Protein AF-A0A9D4N5T9-F1 (afdb_monomer_lite)

Organism: Dreissena polymorpha (NCBI:txid45954)

Foldseek 3Di:
DWAWQKEWEDADLVVLVVVQVVVCVVCPLPLFQVSDPDPQRGQEEEEEPPDDPVRVVSQLCQSVVVHNHRYYYYYQQQCPVPDPPDDRDPRNPPPPDDDDDDTDTDTDIDDPPPPPDD

Structure (mmCIF, N/CA/C/O backbone):
data_AF-A0A9D4N5T9-F1
#
_entry.id   AF-A0A9D4N5T9-F1
#
loop_
_atom_site.group_PDB
_atom_site.id
_atom_site.type_symbol
_atom_site.label_atom_id
_atom_site.label_alt_id
_atom_site.label_comp_id
_atom_site.label_asym_id
_atom_site.label_entity_id
_atom_site.label_seq_id
_atom_site.pdbx_PDB_ins_code
_atom_site.Cartn_x
_atom_site.Cartn_y
_atom_site.Cartn_z
_atom_site.occupancy
_atom_site.B_iso_or_equiv
_atom_site.auth_seq_id
_atom_site.auth_comp_id
_atom_site.auth_asym_id
_atom_s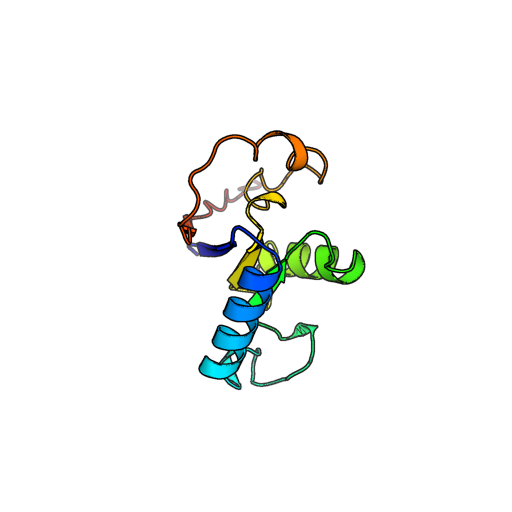ite.auth_atom_id
_atom_site.pdbx_PDB_model_num
ATOM 1 N N . MET A 1 1 ? 10.965 -0.500 22.192 1.00 33.59 1 MET A N 1
ATOM 2 C CA . MET A 1 1 ? 10.085 -1.505 21.547 1.00 33.59 1 MET A CA 1
ATOM 3 C C . MET A 1 1 ? 10.779 -1.983 20.273 1.00 33.59 1 MET A C 1
ATOM 5 O O . MET A 1 1 ? 11.360 -1.155 19.589 1.00 33.59 1 MET A O 1
ATOM 9 N N . ASN A 1 2 ? 10.846 -3.291 19.996 1.00 31.23 2 ASN A N 1
ATOM 10 C CA . ASN A 1 2 ? 11.509 -3.790 18.780 1.00 31.23 2 ASN A CA 1
ATOM 11 C C . ASN A 1 2 ? 10.599 -3.535 17.577 1.00 31.23 2 ASN A C 1
ATOM 13 O O . ASN A 1 2 ? 9.503 -4.087 17.528 1.00 31.23 2 ASN A O 1
ATOM 17 N N . MET A 1 3 ? 11.052 -2.717 16.631 1.00 45.12 3 MET A N 1
ATOM 18 C CA . MET A 1 3 ? 10.283 -2.394 15.436 1.00 45.12 3 MET A CA 1
ATOM 19 C C . MET A 1 3 ? 10.732 -3.288 14.281 1.00 45.12 3 MET A C 1
ATOM 21 O O . MET A 1 3 ? 11.929 -3.405 14.010 1.00 45.12 3 MET A O 1
ATOM 25 N N . TYR A 1 4 ? 9.771 -3.948 13.646 1.00 49.78 4 TYR A N 1
ATOM 26 C CA . TYR A 1 4 ? 9.987 -4.861 12.533 1.00 49.78 4 TYR A CA 1
ATOM 27 C C . TYR A 1 4 ? 9.427 -4.221 11.264 1.00 49.78 4 TYR A C 1
ATOM 29 O O . TYR A 1 4 ? 8.217 -4.033 11.149 1.00 49.78 4 TYR A O 1
ATOM 37 N N . GLU A 1 5 ? 10.303 -3.858 10.329 1.00 64.88 5 GLU A N 1
ATOM 38 C CA . GLU A 1 5 ? 9.904 -3.372 9.006 1.00 64.88 5 GLU A CA 1
ATOM 39 C C . GLU A 1 5 ? 9.569 -4.591 8.128 1.00 64.88 5 GLU A C 1
ATOM 41 O O . GLU A 1 5 ? 10.455 -5.400 7.823 1.00 64.88 5 GLU A O 1
ATOM 46 N N . ASN A 1 6 ? 8.292 -4.748 7.750 1.00 75.19 6 ASN A N 1
ATOM 47 C CA . ASN A 1 6 ? 7.830 -5.867 6.922 1.00 75.19 6 ASN A CA 1
ATOM 48 C C . ASN A 1 6 ? 7.721 -5.439 5.456 1.00 75.19 6 ASN A C 1
ATOM 50 O O . ASN A 1 6 ? 6.784 -4.739 5.064 1.00 75.19 6 ASN A O 1
ATOM 54 N N . HIS A 1 7 ? 8.658 -5.917 4.639 1.00 78.00 7 HIS A N 1
ATOM 55 C CA . HIS A 1 7 ? 8.651 -5.693 3.194 1.00 78.00 7 HIS A CA 1
ATOM 56 C C . HIS A 1 7 ? 8.371 -6.995 2.448 1.00 78.00 7 HIS A C 1
ATOM 58 O O . HIS A 1 7 ? 8.959 -8.042 2.746 1.00 78.00 7 HIS A O 1
ATOM 64 N N . LEU A 1 8 ? 7.510 -6.909 1.435 1.00 80.81 8 LEU A N 1
ATOM 65 C CA . LEU A 1 8 ? 7.238 -7.977 0.479 1.00 80.81 8 LEU A CA 1
ATOM 66 C C . LEU A 1 8 ? 7.679 -7.530 -0.911 1.00 80.81 8 LEU A C 1
ATOM 68 O O . LEU A 1 8 ? 6.970 -6.808 -1.614 1.00 80.81 8 LEU A O 1
ATOM 72 N N . MET A 1 9 ? 8.870 -7.965 -1.317 1.00 80.38 9 MET A N 1
ATOM 73 C CA . MET A 1 9 ? 9.473 -7.500 -2.563 1.00 80.38 9 MET A CA 1
ATOM 74 C C . MET A 1 9 ? 9.110 -8.394 -3.745 1.00 80.38 9 MET A C 1
ATOM 76 O O . MET A 1 9 ? 9.274 -9.616 -3.725 1.00 80.38 9 MET A O 1
ATOM 80 N N . CYS A 1 10 ? 8.678 -7.749 -4.820 1.00 80.81 10 CYS A N 1
ATOM 81 C CA . CYS A 1 10 ? 8.188 -8.357 -6.044 1.00 80.81 10 CYS A CA 1
ATOM 82 C C . CYS A 1 10 ? 8.999 -7.870 -7.248 1.00 80.81 10 CYS A C 1
ATOM 84 O O . CYS A 1 10 ? 9.514 -6.756 -7.282 1.00 80.81 10 CYS A O 1
ATOM 86 N N . ARG A 1 11 ? 9.083 -8.671 -8.310 1.00 76.50 11 ARG A N 1
ATOM 87 C CA . ARG A 1 11 ? 9.879 -8.303 -9.501 1.00 76.50 11 ARG A CA 1
ATOM 88 C C . ARG A 1 11 ? 9.106 -7.527 -10.565 1.00 76.50 11 ARG A C 1
ATOM 90 O O . ARG A 1 11 ? 9.695 -7.086 -11.545 1.00 76.50 11 ARG A O 1
ATOM 97 N N . SER A 1 12 ? 7.794 -7.375 -10.409 1.00 81.94 12 SER A N 1
ATOM 98 C CA . SER A 1 12 ? 6.965 -6.588 -11.322 1.00 81.94 12 SER A CA 1
ATOM 99 C C . SER A 1 12 ? 5.834 -5.906 -10.566 1.00 81.94 12 SER A C 1
ATOM 101 O O . SER A 1 12 ? 5.336 -6.439 -9.575 1.00 81.94 12 SER A O 1
ATOM 103 N N . TYR A 1 13 ? 5.392 -4.751 -11.065 1.00 84.31 13 TYR A N 1
ATOM 104 C CA . TYR A 1 13 ? 4.251 -4.037 -10.487 1.00 84.31 13 TYR A CA 1
ATOM 105 C C . TYR A 1 13 ? 2.958 -4.873 -10.551 1.00 84.31 13 TYR A C 1
ATOM 107 O O . TYR A 1 13 ? 2.117 -4.774 -9.668 1.00 84.31 13 TYR A O 1
ATOM 115 N N . LYS A 1 14 ? 2.817 -5.755 -11.556 1.00 87.44 14 LYS A N 1
ATOM 116 C CA . LYS A 1 14 ? 1.686 -6.695 -11.647 1.00 87.44 14 LYS A CA 1
ATOM 117 C C . LYS A 1 14 ? 1.671 -7.665 -10.467 1.00 87.44 14 LYS A C 1
ATOM 119 O O . LYS A 1 14 ? 0.618 -7.939 -9.909 1.00 87.44 14 LYS A O 1
ATOM 124 N N . LEU A 1 15 ? 2.843 -8.173 -10.082 1.00 85.00 15 LEU A N 1
ATOM 125 C CA . LEU A 1 15 ? 2.957 -9.065 -8.934 1.00 85.00 15 LEU A CA 1
ATOM 126 C C . LEU A 1 15 ? 2.738 -8.313 -7.614 1.00 85.00 15 LEU A C 1
ATOM 128 O O . LEU A 1 15 ? 2.059 -8.850 -6.747 1.00 85.00 15 LEU A O 1
ATOM 132 N N . VAL A 1 16 ? 3.233 -7.071 -7.503 1.00 89.56 16 VAL A N 1
ATOM 133 C CA . VAL A 1 16 ? 2.920 -6.181 -6.369 1.00 89.56 16 VAL A CA 1
ATOM 134 C C . VAL A 1 16 ? 1.411 -6.054 -6.196 1.00 89.56 16 VAL A C 1
ATOM 136 O O . VAL A 1 16 ? 0.897 -6.345 -5.122 1.00 89.56 16 VAL A O 1
ATOM 139 N N . TYR A 1 17 ? 0.701 -5.692 -7.266 1.00 92.19 17 TYR A N 1
ATOM 140 C CA . TYR A 1 17 ? -0.749 -5.540 -7.235 1.00 92.19 17 TYR A CA 1
ATOM 141 C C . TYR A 1 17 ? -1.459 -6.838 -6.834 1.00 92.19 17 TYR A C 1
ATOM 143 O O . TYR A 1 17 ? -2.308 -6.818 -5.948 1.00 92.19 17 TYR A O 1
ATOM 151 N N . ASN A 1 18 ? -1.090 -7.972 -7.438 1.00 89.44 18 ASN A N 1
ATOM 152 C CA . ASN A 1 18 ? -1.722 -9.259 -7.138 1.00 89.44 18 ASN A CA 1
ATOM 153 C C . ASN A 1 18 ? -1.529 -9.670 -5.671 1.00 89.44 18 ASN A C 1
ATOM 155 O O . ASN A 1 18 ? -2.475 -10.135 -5.040 1.00 89.44 18 ASN A O 1
ATOM 159 N N . ILE A 1 19 ? -0.321 -9.500 -5.125 1.00 88.56 19 ILE A N 1
ATOM 160 C CA . ILE A 1 19 ? -0.021 -9.842 -3.729 1.00 88.56 19 ILE A CA 1
ATOM 161 C C . ILE A 1 19 ? -0.719 -8.877 -2.777 1.00 88.56 19 ILE A C 1
ATOM 163 O O . ILE A 1 19 ? -1.348 -9.325 -1.822 1.00 88.56 19 ILE A O 1
ATOM 167 N N . TRP A 1 20 ? -0.659 -7.573 -3.049 1.00 94.19 20 TRP A N 1
ATOM 168 C CA . TRP A 1 20 ? -1.356 -6.564 -2.256 1.00 94.19 20 TRP A CA 1
ATOM 169 C C . TRP A 1 20 ? -2.867 -6.825 -2.226 1.00 94.19 20 TRP A C 1
ATOM 171 O O . TRP A 1 20 ? -3.455 -6.918 -1.152 1.00 94.19 20 TRP A O 1
ATOM 181 N N . SER A 1 21 ? -3.486 -7.045 -3.389 1.00 93.69 21 SER A N 1
ATOM 182 C CA . SER A 1 21 ? -4.919 -7.337 -3.498 1.00 93.69 21 SER A CA 1
ATOM 183 C C . SER A 1 21 ? -5.296 -8.620 -2.755 1.00 93.69 21 SER A C 1
ATOM 185 O O . SER A 1 21 ? -6.294 -8.646 -2.033 1.00 93.69 21 SER A O 1
ATOM 187 N N . TRP A 1 22 ? -4.475 -9.668 -2.871 1.00 92.25 22 TRP A N 1
ATOM 188 C CA . TRP A 1 22 ? -4.675 -10.912 -2.134 1.00 92.2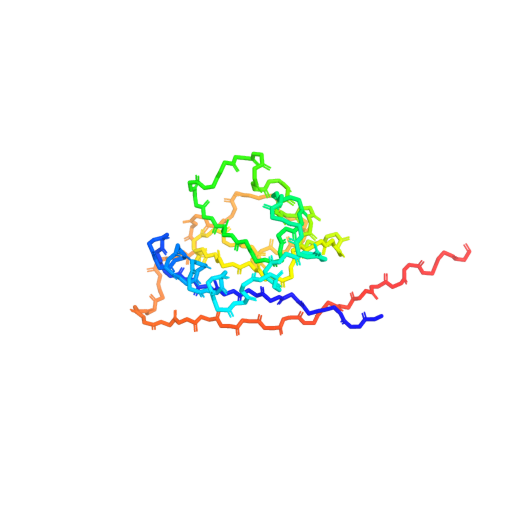5 22 TRP A CA 1
ATOM 189 C C . TRP A 1 22 ? -4.568 -10.711 -0.616 1.00 92.25 22 TRP A C 1
ATOM 191 O O . TRP A 1 22 ? -5.424 -11.209 0.112 1.00 92.25 22 TRP A O 1
ATOM 201 N N . LEU A 1 23 ? -3.579 -9.951 -0.133 1.00 88.00 23 LEU A N 1
ATOM 202 C CA . LEU A 1 23 ? -3.415 -9.644 1.292 1.00 88.00 23 LEU A CA 1
ATOM 203 C C . LEU A 1 23 ? -4.605 -8.864 1.841 1.00 88.00 23 LEU A C 1
ATOM 205 O O . LEU A 1 23 ? -5.198 -9.291 2.828 1.00 88.00 23 LEU A O 1
ATOM 209 N N . VAL A 1 24 ? -4.991 -7.771 1.178 1.00 93.81 24 VAL A N 1
ATOM 210 C CA . VAL A 1 24 ? -6.154 -6.965 1.575 1.00 93.81 24 VAL A CA 1
ATOM 211 C C . VAL A 1 24 ? -7.416 -7.833 1.604 1.00 93.81 24 VAL A C 1
ATOM 213 O O . VAL A 1 24 ? -8.169 -7.796 2.572 1.00 93.81 24 VAL A O 1
ATOM 216 N N . SER A 1 25 ? -7.614 -8.694 0.599 1.00 92.69 25 SER A N 1
ATOM 217 C CA . SER A 1 25 ? -8.753 -9.618 0.563 1.00 92.69 25 SER A CA 1
ATOM 218 C C . SER A 1 25 ? -8.734 -10.656 1.688 1.00 92.69 25 SER A C 1
ATOM 220 O O . SER A 1 25 ? -9.804 -11.034 2.160 1.00 92.69 25 SER A O 1
ATOM 222 N N . LYS A 1 26 ? -7.562 -11.159 2.090 1.00 91.56 26 LYS A N 1
ATOM 223 C CA . LYS A 1 26 ? -7.441 -12.177 3.145 1.00 91.56 26 LYS A CA 1
ATOM 224 C C . LYS A 1 26 ? -7.558 -11.601 4.547 1.00 91.56 26 LYS A C 1
ATOM 226 O O . LYS A 1 26 ? -8.108 -12.273 5.412 1.00 91.56 26 LYS A O 1
ATOM 231 N N . LEU A 1 27 ? -7.053 -10.391 4.752 1.00 89.31 27 LEU A N 1
ATOM 232 C CA . LEU A 1 27 ? -7.127 -9.688 6.028 1.00 89.31 27 LEU A CA 1
ATOM 233 C C . LEU A 1 27 ? -8.513 -9.075 6.267 1.00 89.31 27 LEU A C 1
ATOM 235 O O . LEU A 1 27 ? -8.925 -8.936 7.417 1.00 89.31 27 LEU A O 1
ATOM 239 N N . GLY A 1 28 ? -9.249 -8.735 5.204 1.00 92.75 28 GLY A N 1
ATOM 240 C CA . GLY A 1 28 ? -10.555 -8.094 5.329 1.00 92.75 28 GLY A CA 1
ATOM 241 C C . GLY A 1 28 ? -10.428 -6.783 6.102 1.00 92.75 28 GLY A C 1
ATOM 242 O O . GLY A 1 28 ? -9.590 -5.948 5.769 1.00 92.75 28 GLY A O 1
ATOM 243 N N . ASP A 1 29 ? -11.212 -6.622 7.166 1.00 94.25 29 ASP A N 1
ATOM 244 C CA . ASP A 1 29 ? -11.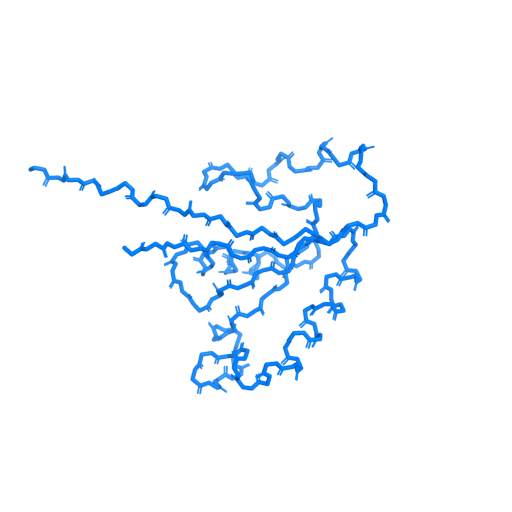177 -5.408 7.987 1.00 94.25 29 ASP A CA 1
ATOM 245 C C . ASP A 1 29 ? -9.850 -5.241 8.747 1.00 94.25 29 ASP A C 1
ATOM 247 O O . ASP A 1 29 ? -9.474 -4.122 9.061 1.00 94.25 29 ASP A O 1
ATOM 251 N N . GLN A 1 30 ? -9.065 -6.311 8.942 1.00 92.19 30 GLN A N 1
ATOM 252 C CA . GLN A 1 30 ? -7.723 -6.221 9.542 1.00 92.19 30 GLN A CA 1
ATOM 253 C C . GLN A 1 30 ? -6.684 -5.577 8.611 1.00 92.19 30 GLN A C 1
ATOM 255 O O . GLN A 1 30 ? -5.569 -5.284 9.038 1.00 92.19 30 GLN A O 1
ATOM 260 N N . ALA A 1 31 ? -7.019 -5.354 7.335 1.00 92.75 31 ALA A N 1
ATOM 261 C CA . ALA A 1 31 ? -6.196 -4.539 6.444 1.00 92.75 31 ALA A CA 1
ATOM 262 C C . ALA A 1 31 ? -6.290 -3.037 6.773 1.00 92.75 31 ALA A C 1
ATOM 264 O O . ALA A 1 31 ? -5.629 -2.234 6.109 1.00 92.75 31 ALA A O 1
ATOM 265 N N . TYR A 1 32 ? -7.097 -2.673 7.774 1.00 94.88 32 TYR A N 1
ATOM 266 C CA . TYR A 1 32 ? -7.419 -1.313 8.157 1.00 94.88 32 TYR A CA 1
ATOM 267 C C . TYR A 1 32 ? -7.395 -1.149 9.683 1.00 94.88 32 TYR A C 1
ATOM 269 O O . TYR A 1 32 ? -7.885 -2.007 10.418 1.00 94.88 32 TYR A O 1
ATOM 277 N N . VAL A 1 33 ? -6.835 -0.047 10.173 1.00 91.38 33 VAL A N 1
ATOM 278 C CA . VAL A 1 33 ? -6.870 0.320 11.593 1.00 91.38 33 VAL A CA 1
ATOM 279 C C . VAL A 1 33 ? -8.328 0.516 12.003 1.00 91.38 33 VAL A C 1
ATOM 281 O O . VAL A 1 33 ? -9.074 1.233 11.340 1.00 91.38 33 VAL A O 1
ATOM 284 N N . ASP A 1 34 ? -8.741 -0.197 13.053 1.00 92.62 34 ASP A N 1
ATOM 285 C CA . ASP A 1 34 ? -10.108 -0.210 13.592 1.00 92.62 34 ASP A CA 1
ATOM 286 C C . ASP A 1 34 ? -11.218 -0.504 12.557 1.00 92.62 34 ASP A C 1
ATOM 288 O O . ASP A 1 34 ? -12.395 -0.229 12.790 1.00 92.62 34 ASP A O 1
ATOM 292 N N . GLY A 1 35 ? -10.860 -1.102 11.413 1.00 88.69 35 GLY A N 1
ATOM 293 C CA . GLY A 1 35 ? -11.781 -1.409 10.318 1.00 88.69 35 GLY A CA 1
ATOM 294 C C . GLY A 1 35 ? -12.165 -0.218 9.426 1.00 88.69 35 GLY A C 1
ATOM 295 O O . GLY A 1 35 ? -12.996 -0.395 8.530 1.00 88.69 35 GLY A O 1
ATOM 296 N N . ASP A 1 36 ? -11.579 0.971 9.611 1.00 94.00 36 ASP A N 1
ATOM 297 C CA . ASP A 1 36 ? -11.858 2.132 8.755 1.00 94.00 36 ASP A CA 1
ATOM 298 C C . ASP A 1 36 ? -11.208 1.979 7.371 1.00 94.00 36 ASP A C 1
ATOM 300 O O . ASP A 1 36 ? -9.992 2.008 7.211 1.00 94.00 36 ASP A O 1
ATOM 304 N N . ARG A 1 37 ? -12.033 1.875 6.326 1.00 93.88 37 ARG A N 1
ATOM 305 C CA . ARG A 1 37 ? -11.571 1.654 4.947 1.00 93.88 37 ARG A CA 1
ATOM 306 C C . ARG A 1 37 ? -10.997 2.891 4.251 1.00 93.88 37 ARG A C 1
ATOM 308 O O . ARG A 1 37 ? -10.731 2.836 3.042 1.00 93.88 37 ARG A O 1
ATOM 315 N N . SER A 1 38 ? -10.807 3.986 4.979 1.00 93.00 38 SER A N 1
ATOM 316 C CA . SER A 1 38 ? -10.072 5.157 4.513 1.00 93.00 38 SER A CA 1
ATOM 317 C C . SER A 1 38 ? -8.612 4.821 4.171 1.00 93.00 38 SER A C 1
ATOM 319 O O . SER A 1 38 ? -8.076 3.755 4.490 1.00 93.00 38 SER A O 1
ATOM 321 N N . VAL A 1 39 ? -7.972 5.694 3.396 1.00 91.88 39 VAL A N 1
ATOM 322 C CA . VAL A 1 39 ? -6.621 5.446 2.867 1.00 91.88 39 VAL A CA 1
ATOM 323 C C . VAL A 1 39 ? -5.581 5.528 3.985 1.00 91.88 39 VAL A C 1
ATOM 325 O O . VAL A 1 39 ? -4.623 4.760 3.988 1.00 91.88 39 VAL A O 1
ATOM 328 N N . GLU A 1 40 ? -5.818 6.421 4.935 1.00 91.69 40 GLU A N 1
ATOM 329 C CA . GLU A 1 40 ? -4.984 6.763 6.085 1.00 91.69 40 GLU A CA 1
ATOM 330 C C . GLU A 1 40 ? -4.923 5.621 7.110 1.00 91.69 40 GLU A C 1
ATOM 332 O O . GLU A 1 40 ? -3.943 5.470 7.834 1.00 91.69 40 GLU A O 1
ATOM 337 N N . HIS A 1 41 ? -5.945 4.764 7.136 1.00 93.56 41 HIS A N 1
ATOM 338 C CA . HIS A 1 41 ? -6.033 3.641 8.067 1.00 93.56 41 HIS A CA 1
ATOM 339 C C . HIS A 1 41 ? -5.507 2.333 7.470 1.00 93.56 41 HIS A C 1
ATOM 341 O O . HIS A 1 41 ? -5.554 1.299 8.128 1.00 93.56 41 HIS A O 1
ATOM 347 N N . ARG A 1 42 ? -4.979 2.325 6.242 1.00 94.81 42 ARG A N 1
ATOM 348 C CA . ARG A 1 42 ? -4.479 1.090 5.623 1.00 94.81 42 ARG A CA 1
ATOM 349 C C . ARG A 1 42 ? -3.239 0.557 6.330 1.00 94.81 42 ARG A C 1
ATOM 351 O O . ARG A 1 42 ? -2.232 1.237 6.471 1.00 94.81 42 ARG A O 1
ATOM 358 N N . VAL A 1 43 ? -3.284 -0.728 6.659 1.00 93.31 43 VAL A N 1
ATOM 359 C CA . VAL A 1 43 ? -2.170 -1.467 7.269 1.00 93.31 43 VAL A CA 1
ATOM 360 C C . VAL A 1 43 ? -1.217 -2.035 6.212 1.00 93.31 43 VAL A C 1
ATOM 362 O O . VAL A 1 43 ? -0.025 -2.216 6.476 1.00 93.31 43 VAL A O 1
ATOM 365 N N . VAL A 1 44 ? -1.727 -2.318 5.007 1.00 91.81 44 VAL A N 1
ATOM 366 C CA . VAL A 1 44 ? -0.970 -2.918 3.898 1.00 91.81 44 VAL A CA 1
ATOM 367 C C . VAL A 1 44 ? -1.009 -2.015 2.673 1.00 91.81 44 VAL A C 1
ATOM 369 O O . VAL A 1 44 ? -2.079 -1.722 2.135 1.00 91.81 44 VAL A O 1
ATOM 372 N N . GLU A 1 45 ? 0.166 -1.633 2.180 1.00 94.06 45 GLU A N 1
ATOM 373 C CA . GLU A 1 45 ? 0.305 -0.701 1.061 1.00 94.06 45 GLU A CA 1
ATOM 374 C C . GLU A 1 45 ? 1.138 -1.248 -0.094 1.00 94.06 45 GLU A C 1
ATOM 376 O O . GLU A 1 45 ? 1.926 -2.183 0.062 1.00 94.06 45 GLU A O 1
ATOM 381 N N . MET A 1 46 ? 0.941 -0.662 -1.277 1.00 92.00 46 MET A N 1
ATOM 382 C CA . MET A 1 46 ? 1.704 -0.990 -2.483 1.00 92.00 46 MET A CA 1
ATOM 383 C C . MET A 1 46 ? 2.639 0.148 -2.894 1.00 92.00 46 MET A C 1
ATOM 385 O O . MET A 1 46 ? 2.240 1.309 -2.991 1.00 92.00 46 MET A O 1
ATOM 389 N N . PHE A 1 47 ? 3.883 -0.197 -3.218 1.00 89.62 47 PHE A N 1
ATOM 390 C CA . PHE A 1 47 ? 4.919 0.783 -3.531 1.00 89.62 47 PHE A CA 1
ATOM 391 C C . PHE A 1 47 ? 5.689 0.419 -4.805 1.00 89.62 47 PHE A C 1
ATOM 393 O O . PHE A 1 47 ? 6.475 -0.527 -4.859 1.00 89.62 47 PHE A O 1
ATOM 400 N N . HIS A 1 48 ? 5.443 1.156 -5.886 1.00 87.75 48 HIS A N 1
ATOM 401 C CA . HIS A 1 48 ? 6.108 0.941 -7.171 1.00 87.75 48 HIS A CA 1
ATOM 402 C C . HIS A 1 48 ? 6.219 2.244 -7.972 1.00 87.75 48 HIS A C 1
ATOM 404 O O . HIS A 1 48 ? 5.719 3.298 -7.579 1.00 87.75 48 HIS A O 1
ATOM 410 N N . ALA A 1 49 ? 6.859 2.170 -9.143 1.00 84.12 49 ALA A N 1
ATOM 411 C CA . ALA A 1 49 ? 7.135 3.335 -9.986 1.00 84.12 49 ALA A CA 1
ATOM 412 C C . ALA A 1 49 ? 5.899 4.203 -10.288 1.00 84.12 49 ALA A C 1
ATOM 414 O O . ALA A 1 49 ? 6.004 5.428 -10.310 1.00 84.12 49 ALA A O 1
ATOM 415 N N . TRP A 1 50 ? 4.735 3.575 -10.470 1.00 85.69 50 TRP A N 1
ATOM 416 C CA . TRP A 1 50 ? 3.474 4.242 -10.821 1.00 85.69 50 TRP A CA 1
ATOM 417 C C . TRP A 1 50 ? 2.604 4.632 -9.620 1.00 85.69 50 TRP A C 1
ATOM 419 O O . TRP A 1 50 ? 1.541 5.213 -9.817 1.00 85.69 50 TRP A O 1
ATOM 429 N N . THR A 1 51 ? 3.031 4.355 -8.385 1.00 86.56 51 THR A N 1
ATOM 430 C CA . THR A 1 51 ? 2.390 4.940 -7.202 1.00 86.56 51 THR A CA 1
ATOM 431 C C . THR A 1 51 ? 2.521 6.466 -7.287 1.00 86.56 51 THR A C 1
ATOM 433 O O . THR A 1 51 ? 3.592 6.980 -7.631 1.00 86.56 51 THR A O 1
ATOM 436 N N . THR A 1 52 ? 1.439 7.203 -7.021 1.00 88.56 52 THR A N 1
ATOM 437 C CA . THR A 1 52 ? 1.467 8.675 -7.090 1.00 88.56 52 THR A CA 1
ATOM 438 C C . THR A 1 52 ? 2.471 9.242 -6.086 1.00 88.56 52 THR A C 1
ATOM 440 O O . THR A 1 52 ? 2.732 8.615 -5.061 1.00 88.56 52 THR A O 1
ATOM 443 N N . ASN A 1 53 ? 3.033 10.424 -6.350 1.00 85.62 53 ASN A N 1
ATOM 444 C CA . ASN A 1 53 ? 4.001 11.032 -5.428 1.00 85.62 53 ASN A CA 1
ATOM 445 C C . ASN A 1 53 ? 3.387 11.308 -4.047 1.00 85.62 53 ASN A C 1
ATOM 447 O O . ASN A 1 53 ? 4.021 10.999 -3.047 1.00 85.62 53 ASN A O 1
ATOM 451 N N . LEU A 1 54 ? 2.129 11.763 -4.001 1.00 87.06 54 LEU A N 1
ATOM 452 C CA . LEU A 1 54 ? 1.383 11.953 -2.751 1.00 87.06 54 LEU A CA 1
ATOM 453 C C . LEU A 1 54 ? 1.242 10.643 -1.967 1.00 87.06 54 LEU A C 1
ATOM 455 O O . LEU A 1 54 ? 1.501 10.592 -0.769 1.00 87.06 54 LEU A O 1
ATOM 459 N N . SER A 1 55 ? 0.874 9.552 -2.647 1.00 89.12 55 SER A N 1
ATOM 460 C CA . SER A 1 55 ? 0.793 8.241 -2.002 1.00 89.12 55 SER A CA 1
ATOM 461 C C . SER A 1 55 ? 2.166 7.742 -1.560 1.00 89.12 55 SER A C 1
ATOM 463 O O . SER A 1 55 ? 2.265 7.167 -0.485 1.00 89.12 55 SER A O 1
ATOM 465 N N . LYS A 1 56 ? 3.224 7.966 -2.351 1.00 87.88 56 LYS A N 1
ATOM 466 C CA . LYS A 1 56 ? 4.586 7.564 -1.980 1.00 87.88 56 LYS A CA 1
ATOM 467 C C . LYS A 1 56 ? 5.035 8.260 -0.700 1.00 87.88 56 LYS A C 1
ATOM 469 O O . LYS A 1 56 ? 5.520 7.588 0.199 1.00 87.88 56 LYS A O 1
ATOM 474 N N . GLU A 1 57 ? 4.852 9.574 -0.622 1.00 87.56 57 GLU A N 1
ATOM 475 C CA . GLU A 1 57 ? 5.204 10.373 0.552 1.00 87.56 57 GLU A CA 1
ATOM 476 C C . GLU A 1 57 ? 4.442 9.909 1.796 1.00 87.56 57 GLU A C 1
ATOM 478 O O . GLU A 1 57 ? 5.065 9.610 2.811 1.00 87.56 57 GLU A O 1
ATOM 483 N N . ARG A 1 58 ? 3.117 9.737 1.694 1.00 90.25 58 ARG A N 1
ATOM 484 C CA . ARG A 1 58 ? 2.304 9.211 2.798 1.00 90.25 58 ARG A CA 1
ATOM 485 C C . ARG A 1 58 ? 2.776 7.830 3.249 1.00 90.25 58 ARG A C 1
ATOM 487 O O . ARG A 1 58 ? 3.025 7.642 4.431 1.00 90.25 58 ARG A O 1
ATOM 494 N N . ILE A 1 59 ? 2.932 6.883 2.319 1.00 90.12 59 ILE A N 1
ATOM 495 C CA . ILE A 1 59 ? 3.347 5.508 2.639 1.00 90.12 59 ILE A CA 1
ATOM 496 C C . ILE A 1 59 ? 4.707 5.511 3.341 1.00 90.12 59 ILE A C 1
ATOM 498 O O . ILE A 1 59 ? 4.876 4.803 4.325 1.00 90.12 59 ILE A O 1
ATOM 502 N N . LEU A 1 60 ? 5.665 6.308 2.860 1.00 85.88 60 LEU A N 1
ATOM 503 C CA . LEU A 1 60 ? 6.984 6.444 3.481 1.00 85.88 60 LEU A CA 1
ATOM 504 C C . LEU A 1 60 ? 6.890 7.013 4.899 1.00 85.88 60 LEU A C 1
ATOM 506 O O . LEU A 1 60 ? 7.486 6.450 5.817 1.00 85.88 60 LEU A O 1
ATOM 510 N N . ASN A 1 61 ? 6.141 8.104 5.070 1.00 85.88 61 ASN A N 1
ATOM 511 C CA . ASN A 1 61 ? 5.962 8.756 6.364 1.00 85.88 61 ASN A CA 1
ATOM 512 C C . ASN A 1 61 ? 5.280 7.818 7.360 1.00 85.88 61 ASN A C 1
ATOM 514 O O . ASN A 1 61 ? 5.752 7.680 8.482 1.00 85.88 61 ASN A O 1
ATOM 518 N N . GLU A 1 62 ? 4.224 7.123 6.944 1.00 87.88 62 GLU A N 1
ATOM 519 C CA . GLU A 1 62 ? 3.472 6.238 7.827 1.00 87.88 62 GLU A CA 1
ATOM 520 C C . GLU A 1 62 ? 4.259 4.968 8.176 1.00 87.88 62 GLU A C 1
ATOM 522 O O . GLU A 1 62 ? 4.365 4.584 9.341 1.00 87.88 62 GLU A O 1
ATOM 527 N N . PHE A 1 63 ? 4.882 4.340 7.178 1.00 85.00 63 PHE A N 1
ATOM 528 C CA . PHE A 1 63 ? 5.618 3.093 7.368 1.00 85.00 63 PHE A CA 1
ATOM 529 C C . PHE A 1 63 ? 6.883 3.277 8.217 1.00 85.00 63 PHE A C 1
ATOM 531 O O . PHE A 1 63 ? 7.233 2.404 9.014 1.00 85.00 63 PHE A O 1
ATOM 538 N N . PHE A 1 64 ? 7.569 4.416 8.082 1.00 81.56 64 PHE A N 1
ATOM 539 C CA . PHE A 1 64 ? 8.771 4.709 8.862 1.00 81.56 64 PHE A CA 1
ATOM 540 C C . PHE A 1 64 ? 8.516 5.529 10.133 1.00 81.56 64 PHE A C 1
ATOM 542 O O . PHE A 1 64 ? 9.402 5.535 10.990 1.00 81.56 64 PHE A O 1
ATOM 549 N N . GLY A 1 65 ? 7.360 6.183 10.265 1.00 76.19 65 GLY A N 1
ATOM 550 C CA . GLY A 1 65 ? 6.975 7.042 11.393 1.00 76.19 65 GLY A CA 1
ATOM 551 C C . GLY A 1 65 ? 6.221 6.343 12.529 1.00 76.19 65 GLY A C 1
ATOM 552 O O . GLY A 1 65 ? 5.781 7.014 13.448 1.00 76.19 65 GLY A O 1
ATOM 553 N N . GLU A 1 66 ? 6.105 5.012 12.494 1.00 65.81 66 GLU A N 1
ATOM 554 C CA . GLU A 1 66 ? 5.332 4.194 13.452 1.00 65.81 66 GLU A CA 1
ATOM 555 C C . GLU A 1 66 ? 3.796 4.251 13.311 1.00 65.81 66 GLU A C 1
ATOM 557 O O . GLU A 1 66 ? 3.077 3.778 14.192 1.00 65.81 66 GLU A O 1
ATOM 562 N N . GLU A 1 67 ? 3.282 4.693 12.164 1.00 79.69 67 GLU A N 1
ATOM 563 C CA . GLU A 1 67 ? 1.846 4.898 11.914 1.00 79.69 67 GLU A CA 1
ATOM 564 C C . GLU A 1 67 ? 1.124 3.624 11.416 1.00 79.69 67 GLU A C 1
ATOM 566 O O . GLU A 1 67 ? 1.582 2.497 11.626 1.00 79.69 67 GLU A O 1
ATOM 571 N N . SER A 1 68 ? -0.042 3.778 10.781 1.00 86.75 68 SE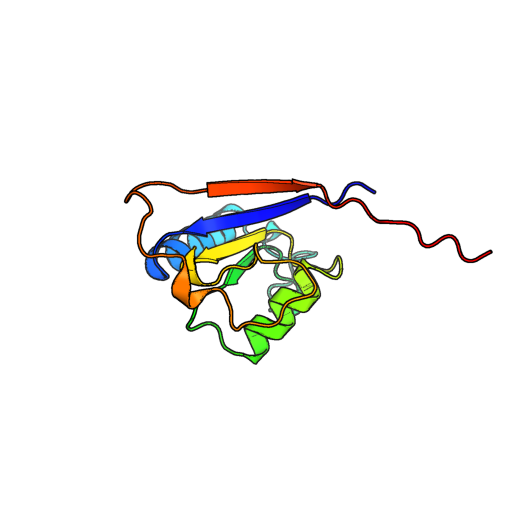R A N 1
ATOM 572 C CA . SER A 1 68 ? -0.953 2.709 10.341 1.00 86.75 68 SER A CA 1
ATOM 573 C C . SER A 1 68 ? -0.305 1.640 9.450 1.00 86.75 68 SER A C 1
ATOM 575 O O . SER A 1 68 ? -0.568 0.451 9.647 1.00 86.75 68 SER A O 1
ATOM 577 N N . VAL A 1 69 ? 0.578 2.017 8.520 1.00 90.06 69 VAL A N 1
ATOM 578 C CA . VAL A 1 69 ? 1.179 1.086 7.550 1.00 90.06 69 VAL A CA 1
ATOM 579 C C . VAL A 1 69 ? 2.204 0.173 8.227 1.00 90.06 69 VAL A C 1
ATOM 581 O O . VAL A 1 69 ? 3.257 0.612 8.684 1.00 90.06 69 VAL A O 1
ATOM 584 N N . LYS A 1 70 ? 1.933 -1.138 8.241 1.00 86.69 70 LYS A N 1
ATOM 585 C CA . LYS A 1 70 ? 2.817 -2.165 8.829 1.00 86.69 70 LYS A CA 1
ATOM 586 C C . LYS A 1 70 ? 3.461 -3.090 7.800 1.00 86.69 70 LYS A C 1
ATOM 588 O O . LYS A 1 70 ? 4.454 -3.745 8.125 1.00 86.69 70 LYS A O 1
ATOM 593 N N . ILE A 1 71 ? 2.903 -3.175 6.589 1.00 87.69 71 ILE A N 1
ATOM 594 C CA . ILE A 1 71 ? 3.410 -4.012 5.493 1.00 87.69 71 ILE A CA 1
ATOM 595 C C . ILE A 1 71 ? 3.435 -3.195 4.205 1.00 87.69 71 ILE A C 1
ATOM 597 O O . ILE A 1 71 ? 2.414 -2.639 3.798 1.00 87.69 71 ILE A O 1
ATOM 601 N N . VAL A 1 72 ? 4.572 -3.209 3.511 1.00 89.50 72 VAL A N 1
ATOM 602 C CA . VAL A 1 72 ? 4.682 -2.644 2.162 1.00 89.50 72 VAL A CA 1
ATOM 603 C C . VAL A 1 72 ? 5.014 -3.742 1.158 1.00 89.50 72 VAL A C 1
ATOM 605 O O . VAL A 1 72 ? 6.012 -4.455 1.280 1.00 89.50 72 VAL A O 1
ATOM 608 N N . VAL A 1 73 ? 4.167 -3.874 0.138 1.00 89.75 73 VAL A N 1
ATOM 609 C CA . VAL A 1 73 ? 4.407 -4.716 -1.035 1.00 89.75 73 VAL A CA 1
ATOM 610 C C . VAL A 1 73 ? 5.040 -3.846 -2.111 1.00 89.75 73 VAL A C 1
ATOM 612 O O . VAL A 1 73 ? 4.392 -2.955 -2.657 1.00 89.75 73 VAL A O 1
ATOM 615 N N . GLU A 1 74 ? 6.304 -4.087 -2.439 1.00 87.94 74 GLU A N 1
ATOM 616 C CA . GLU A 1 74 ? 7.055 -3.198 -3.324 1.00 87.94 74 GLU A CA 1
ATOM 617 C C . GLU A 1 74 ? 7.705 -3.909 -4.500 1.00 87.94 74 GLU A C 1
ATOM 619 O O . GLU A 1 74 ? 7.944 -5.117 -4.480 1.00 87.94 74 GLU A O 1
ATOM 624 N N . THR A 1 75 ? 8.032 -3.155 -5.549 1.00 84.06 75 THR A N 1
ATOM 625 C CA . THR A 1 75 ? 8.950 -3.677 -6.563 1.00 84.06 75 THR A CA 1
ATOM 626 C C . THR A 1 75 ? 10.390 -3.604 -6.070 1.00 84.06 75 THR A C 1
ATOM 628 O O . THR A 1 75 ? 10.807 -2.539 -5.626 1.00 84.06 75 THR A O 1
ATOM 631 N N . VAL A 1 76 ? 11.190 -4.657 -6.298 1.00 71.25 76 VAL A N 1
ATOM 632 C CA . VAL A 1 76 ? 12.653 -4.661 -6.054 1.00 71.25 76 VAL A CA 1
ATOM 633 C C . VAL A 1 76 ? 13.321 -3.436 -6.685 1.00 71.25 76 VAL A C 1
ATOM 635 O O . VAL A 1 76 ? 14.299 -2.926 -6.171 1.00 71.25 76 VAL A O 1
ATOM 638 N N . ALA A 1 77 ? 12.779 -2.923 -7.788 1.00 64.06 77 ALA A N 1
ATOM 639 C CA . ALA A 1 77 ? 13.340 -1.773 -8.476 1.00 64.06 77 ALA A CA 1
ATOM 640 C C . ALA A 1 77 ? 13.242 -0.431 -7.739 1.00 64.06 77 ALA A C 1
ATOM 642 O O . ALA A 1 77 ? 13.922 0.518 -8.115 1.00 64.06 77 ALA A O 1
ATOM 643 N N . PHE A 1 78 ? 12.361 -0.328 -6.748 1.00 62.22 78 PHE A N 1
ATOM 644 C CA . PHE A 1 78 ? 12.030 0.948 -6.122 1.00 62.22 78 PHE A CA 1
ATOM 645 C C . PHE A 1 78 ? 12.726 1.141 -4.766 1.00 62.22 78 PHE A C 1
ATOM 647 O O . PHE A 1 78 ? 12.831 2.260 -4.282 1.00 62.22 78 PHE A O 1
ATOM 654 N N . GLY A 1 79 ? 13.320 0.071 -4.236 1.00 56.12 79 GLY A N 1
ATOM 655 C CA . GLY A 1 79 ? 14.457 0.169 -3.338 1.00 56.12 79 GLY A CA 1
ATOM 656 C C . GLY A 1 79 ? 14.208 0.871 -2.010 1.00 56.12 79 GLY A C 1
ATOM 657 O O . GLY A 1 79 ? 15.086 1.601 -1.559 1.00 56.12 79 GLY A O 1
ATOM 658 N N . LEU A 1 80 ? 13.090 0.604 -1.323 1.00 58.88 80 LEU A N 1
ATOM 659 C CA . LEU A 1 80 ? 12.909 1.092 0.054 1.00 58.88 80 LEU A CA 1
ATOM 660 C C . LEU A 1 80 ? 14.003 0.600 1.024 1.00 58.88 80 LEU A C 1
ATOM 662 O O . LEU A 1 80 ? 14.127 1.121 2.128 1.00 58.88 80 LEU A O 1
ATOM 666 N N . TRP A 1 81 ? 14.829 -0.376 0.625 1.00 53.25 81 TRP A N 1
ATOM 667 C CA . TRP A 1 81 ? 15.938 -0.882 1.437 1.00 53.25 81 TRP A CA 1
ATOM 668 C C . TRP A 1 81 ? 17.113 0.107 1.579 1.00 53.25 81 TRP A C 1
ATOM 670 O O . TRP A 1 81 ? 17.971 -0.097 2.450 1.00 53.25 81 TRP A O 1
ATOM 680 N N . VAL A 1 82 ? 17.198 1.151 0.741 1.00 47.81 82 VAL A N 1
ATOM 681 C CA . VAL A 1 82 ? 18.355 2.061 0.702 1.00 47.81 82 VAL A CA 1
ATOM 682 C C . VAL A 1 82 ? 18.230 3.160 1.759 1.00 47.81 82 VAL A C 1
ATOM 684 O O . VAL A 1 82 ? 18.058 4.320 1.430 1.00 47.81 82 VAL A O 1
ATOM 687 N N . THR A 1 83 ? 18.408 2.785 3.030 1.00 40.59 83 THR A N 1
ATOM 688 C CA . THR A 1 83 ? 18.638 3.661 4.206 1.00 40.59 83 THR A CA 1
ATOM 689 C C . THR A 1 83 ? 17.600 4.768 4.491 1.00 40.59 83 THR A C 1
ATOM 691 O O . THR A 1 83 ? 17.252 5.545 3.613 1.00 40.59 83 THR A O 1
ATOM 694 N N . PRO A 1 84 ? 17.198 4.984 5.759 1.00 41.72 84 PRO A N 1
ATOM 695 C CA . PRO A 1 84 ? 16.192 5.996 6.126 1.00 41.72 84 PRO A CA 1
ATOM 696 C C . PRO A 1 84 ? 16.602 7.470 5.886 1.00 41.72 84 PRO A C 1
ATOM 698 O O . PRO A 1 84 ? 15.879 8.374 6.288 1.00 41.72 84 PRO A O 1
ATOM 701 N N . HIS A 1 85 ? 17.741 7.741 5.235 1.00 34.66 85 HIS A N 1
ATOM 702 C CA . HIS A 1 85 ? 18.278 9.091 5.021 1.00 34.66 85 HIS A CA 1
ATOM 703 C C . HIS A 1 85 ? 18.690 9.407 3.578 1.00 34.66 85 HIS A C 1
ATOM 705 O O . HIS A 1 85 ? 19.241 10.482 3.346 1.00 34.66 85 HIS A O 1
ATOM 711 N N . LEU A 1 86 ? 18.455 8.524 2.601 1.00 32.31 86 LEU A N 1
ATOM 712 C CA . LEU A 1 86 ? 18.873 8.794 1.224 1.00 32.31 86 LEU A CA 1
ATOM 713 C C . LEU A 1 86 ? 17.676 8.833 0.274 1.00 32.31 86 LEU A C 1
ATOM 715 O O . LEU A 1 86 ? 17.099 7.819 -0.104 1.00 32.31 86 LEU A O 1
ATOM 719 N N . HIS A 1 87 ? 17.318 10.060 -0.094 1.00 36.25 87 HIS A N 1
ATOM 720 C CA . HIS A 1 87 ? 16.314 10.398 -1.090 1.00 36.25 87 HIS A CA 1
ATOM 721 C C . HIS A 1 87 ? 16.540 9.640 -2.416 1.00 36.25 87 HIS A C 1
ATOM 723 O O . HIS A 1 87 ? 17.595 9.760 -3.028 1.00 36.25 87 HIS A O 1
ATOM 729 N N . ILE A 1 88 ? 15.522 8.863 -2.810 1.00 34.91 88 ILE A N 1
ATOM 730 C CA . ILE A 1 88 ? 14.943 8.549 -4.143 1.00 34.91 88 ILE A CA 1
ATOM 731 C C . ILE A 1 88 ? 15.822 8.314 -5.404 1.00 34.91 88 ILE A C 1
ATOM 733 O O . ILE A 1 88 ? 15.325 7.675 -6.330 1.00 34.91 88 ILE A O 1
ATOM 737 N N . ASP A 1 89 ? 17.110 8.647 -5.479 1.00 29.80 89 ASP A N 1
ATOM 738 C CA . ASP A 1 89 ? 17.834 8.620 -6.769 1.00 29.80 89 ASP A CA 1
ATOM 739 C C . ASP A 1 89 ? 18.662 7.346 -7.047 1.00 29.80 89 ASP A C 1
ATOM 741 O O . ASP A 1 89 ? 19.030 7.071 -8.192 1.00 29.80 89 ASP A O 1
ATOM 745 N N . ALA A 1 90 ? 18.929 6.501 -6.045 1.00 32.34 90 ALA A N 1
ATOM 746 C CA . ALA A 1 90 ? 19.894 5.398 -6.186 1.00 32.34 90 ALA A CA 1
ATOM 747 C C . ALA A 1 90 ? 19.316 4.054 -6.686 1.00 32.34 90 ALA A C 1
ATOM 749 O O . ALA A 1 90 ? 20.075 3.163 -7.079 1.00 32.34 90 ALA A O 1
ATOM 750 N N . ALA A 1 91 ? 17.992 3.866 -6.687 1.00 34.81 91 ALA A N 1
ATOM 751 C CA . ALA A 1 91 ? 17.403 2.538 -6.900 1.00 34.81 91 ALA A CA 1
ATOM 752 C C . ALA A 1 91 ? 17.442 2.055 -8.367 1.00 34.81 91 ALA A C 1
ATOM 754 O O . ALA A 1 91 ? 17.444 0.850 -8.616 1.00 34.81 91 ALA A O 1
ATOM 755 N N . SER A 1 92 ? 17.545 2.958 -9.352 1.00 35.41 92 SER A N 1
ATOM 756 C CA . SER A 1 92 ? 17.425 2.595 -10.776 1.00 35.41 92 SER A CA 1
ATOM 757 C C . SER A 1 92 ? 18.606 1.782 -11.341 1.00 35.41 92 SER A C 1
ATOM 759 O O . SER A 1 92 ? 18.441 1.055 -12.325 1.00 35.41 92 SER A O 1
ATOM 761 N N . THR A 1 93 ? 19.785 1.835 -10.712 1.00 31.33 93 THR A N 1
ATOM 762 C CA . THR A 1 93 ? 21.032 1.330 -11.318 1.00 31.33 93 THR A CA 1
ATOM 763 C C . THR A 1 93 ? 21.383 -0.114 -10.925 1.00 31.33 93 THR A C 1
ATOM 765 O O . THR A 1 93 ? 22.081 -0.796 -11.674 1.00 31.33 93 THR A O 1
ATOM 768 N N . MET A 1 94 ? 20.875 -0.644 -9.802 1.00 34.72 94 MET A N 1
ATOM 769 C CA . MET A 1 94 ? 21.350 -1.931 -9.244 1.00 34.72 94 MET A CA 1
ATOM 770 C C . MET A 1 94 ? 20.562 -3.192 -9.664 1.00 34.72 94 MET A C 1
ATOM 772 O O . MET A 1 94 ? 20.931 -4.305 -9.293 1.00 34.72 94 MET A O 1
ATOM 776 N N . ILE A 1 95 ? 19.512 -3.079 -10.483 1.00 40.22 95 ILE A N 1
ATOM 777 C CA . ILE A 1 95 ? 18.541 -4.177 -10.721 1.00 40.22 95 ILE A CA 1
ATOM 778 C C . ILE A 1 95 ? 18.913 -5.076 -11.920 1.00 40.22 95 ILE A C 1
ATOM 780 O O . ILE A 1 95 ? 18.101 -5.863 -12.402 1.00 40.22 95 ILE A O 1
ATOM 784 N N . LYS A 1 96 ? 20.134 -4.996 -12.461 1.00 33.00 96 LYS A N 1
ATOM 785 C CA . LYS A 1 96 ? 20.474 -5.716 -13.708 1.00 33.00 96 LYS A CA 1
ATOM 786 C C . LYS A 1 96 ? 20.917 -7.180 -13.546 1.00 33.00 96 LYS A C 1
ATOM 788 O O . LYS A 1 96 ? 21.134 -7.825 -14.565 1.00 33.00 96 LYS A O 1
ATOM 793 N N . ALA A 1 97 ? 21.016 -7.741 -12.335 1.00 37.62 97 ALA A N 1
ATOM 794 C CA . ALA A 1 97 ? 21.701 -9.035 -12.154 1.00 37.62 97 ALA A CA 1
ATOM 795 C C . ALA A 1 97 ? 21.061 -10.054 -11.182 1.00 37.62 97 ALA A C 1
ATOM 797 O O . ALA A 1 97 ? 21.789 -10.830 -10.571 1.00 37.62 97 ALA A O 1
ATOM 798 N N . TRP A 1 98 ? 19.734 -10.074 -10.995 1.00 41.78 98 TRP A N 1
ATOM 799 C CA . TRP A 1 98 ? 19.110 -10.939 -9.972 1.00 41.78 98 TRP A CA 1
ATOM 800 C C . TRP A 1 98 ? 18.117 -11.972 -10.560 1.00 41.78 98 TRP A C 1
ATOM 802 O O . TRP A 1 98 ? 17.343 -11.638 -11.464 1.00 41.78 98 TRP A O 1
ATOM 812 N N . PRO A 1 99 ? 18.132 -13.241 -10.093 1.00 40.22 99 PRO A N 1
ATOM 813 C CA . PRO A 1 99 ? 17.398 -14.352 -10.707 1.00 40.22 99 PRO A CA 1
ATOM 814 C C . PRO A 1 99 ? 15.867 -14.237 -10.644 1.00 40.22 99 PRO A C 1
ATOM 816 O O . PRO A 1 99 ? 15.267 -13.609 -9.770 1.00 40.22 99 PRO A O 1
ATOM 819 N N . LYS A 1 100 ? 15.215 -14.882 -11.620 1.00 41.84 100 LYS A N 1
ATOM 820 C CA . LYS A 1 100 ? 13.841 -14.606 -12.045 1.00 41.84 100 LYS A CA 1
ATOM 821 C C . LYS A 1 100 ? 12.713 -15.275 -11.228 1.00 41.84 100 LYS A C 1
ATOM 823 O O . LYS A 1 100 ? 11.664 -15.514 -11.823 1.00 41.84 100 LYS A O 1
ATOM 828 N N . THR A 1 101 ? 12.814 -15.529 -9.920 1.00 36.72 101 THR A N 1
ATOM 829 C CA . THR A 1 101 ? 11.727 -16.293 -9.241 1.00 36.72 101 THR A CA 1
ATOM 830 C C . THR A 1 101 ? 11.454 -16.053 -7.753 1.00 36.72 101 THR A C 1
ATOM 832 O O . THR A 1 101 ? 10.556 -16.698 -7.227 1.00 36.72 101 THR A O 1
ATOM 835 N N . TRP A 1 102 ? 12.092 -15.104 -7.069 1.00 44.59 102 TRP A N 1
ATOM 836 C CA . TRP A 1 102 ? 11.931 -14.999 -5.609 1.00 44.59 102 TRP A CA 1
ATOM 837 C C . TRP A 1 102 ? 10.931 -13.920 -5.161 1.00 44.59 102 TRP A C 1
ATOM 839 O O . TRP A 1 102 ? 10.949 -12.803 -5.683 1.00 44.59 102 TRP A O 1
ATOM 849 N N . LEU A 1 103 ? 10.070 -14.277 -4.199 1.00 44.09 103 LEU A N 1
ATOM 850 C CA . LEU A 1 103 ? 9.464 -13.355 -3.233 1.00 44.09 103 LEU A CA 1
ATOM 851 C C . LEU A 1 103 ? 10.471 -13.218 -2.091 1.00 44.09 103 LEU A C 1
ATOM 853 O O . LEU A 1 103 ? 10.873 -14.229 -1.516 1.00 44.09 103 LEU A O 1
ATOM 857 N N . ILE A 1 104 ? 10.888 -11.995 -1.779 1.00 53.28 104 ILE A N 1
ATOM 858 C CA . ILE A 1 104 ? 11.747 -11.749 -0.620 1.00 53.28 104 IL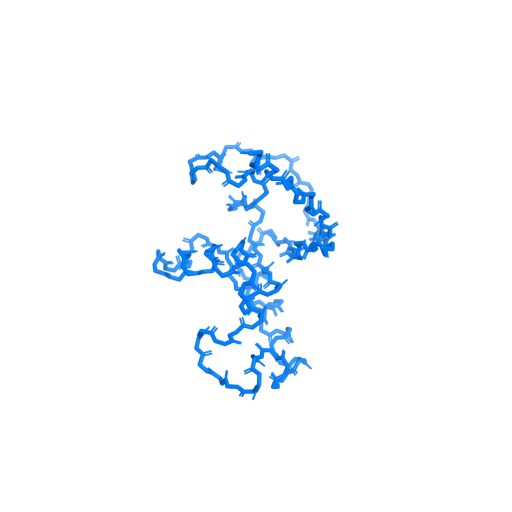E A CA 1
ATOM 859 C C . ILE A 1 104 ? 10.853 -11.189 0.480 1.00 53.28 104 ILE A C 1
ATOM 861 O O . ILE A 1 104 ? 10.278 -10.112 0.324 1.00 53.28 104 ILE A O 1
ATOM 865 N N . VAL A 1 105 ? 10.727 -11.950 1.565 1.00 50.88 105 VAL A N 1
ATOM 866 C CA . VAL A 1 105 ? 10.118 -11.493 2.813 1.00 50.88 105 VAL A CA 1
ATOM 867 C C . VAL A 1 105 ? 11.263 -11.075 3.719 1.00 50.88 105 VAL A C 1
ATOM 869 O O . VAL A 1 105 ? 12.024 -11.925 4.181 1.00 50.88 105 VAL A O 1
ATOM 872 N N . THR A 1 106 ? 11.429 -9.774 3.939 1.00 54.75 106 THR A N 1
ATOM 873 C CA . THR A 1 106 ? 12.415 -9.282 4.906 1.00 54.75 106 THR A CA 1
ATOM 874 C C . THR A 1 106 ? 11.697 -8.828 6.159 1.00 54.75 106 THR A C 1
ATOM 876 O O . THR A 1 106 ? 10.752 -8.046 6.077 1.00 54.75 106 THR A O 1
ATOM 879 N N . ASN A 1 107 ? 12.185 -9.287 7.306 1.00 49.81 107 ASN A N 1
ATOM 880 C CA . ASN A 1 107 ? 11.794 -8.768 8.602 1.00 49.81 107 ASN A CA 1
ATOM 881 C C . ASN A 1 107 ? 13.033 -8.118 9.235 1.00 49.81 107 ASN A C 1
ATOM 883 O O . ASN A 1 107 ? 13.925 -8.817 9.729 1.00 49.81 107 ASN A O 1
ATOM 887 N N . ARG A 1 108 ? 13.151 -6.789 9.125 1.00 52.22 108 ARG A N 1
ATOM 888 C CA . ARG A 1 108 ? 14.324 -6.048 9.613 1.00 52.22 108 ARG A CA 1
ATOM 889 C C . ARG A 1 108 ? 14.027 -5.436 10.976 1.00 52.22 108 ARG A C 1
ATOM 891 O O . ARG A 1 108 ? 13.085 -4.666 11.121 1.00 52.22 108 ARG A O 1
ATOM 898 N N . ARG A 1 109 ? 14.872 -5.743 11.964 1.00 46.38 109 ARG A N 1
ATOM 899 C CA . ARG A 1 109 ? 14.826 -5.119 13.293 1.00 46.38 109 ARG A CA 1
ATOM 900 C C . ARG A 1 109 ? 15.439 -3.718 13.228 1.00 46.38 109 ARG A C 1
ATOM 902 O O . ARG A 1 109 ? 16.613 -3.580 12.877 1.00 46.38 109 ARG A O 1
ATOM 909 N N . ARG A 1 110 ? 14.674 -2.695 13.600 1.00 52.69 110 ARG A N 1
ATOM 910 C CA . ARG A 1 110 ? 15.179 -1.338 13.842 1.00 52.69 110 ARG A CA 1
ATOM 911 C C . ARG A 1 110 ? 15.739 -1.255 15.260 1.00 52.69 110 ARG A C 1
ATOM 913 O O . ARG A 1 110 ? 15.040 -1.581 16.219 1.00 52.69 110 ARG A O 1
ATOM 920 N N . ASN A 1 111 ? 16.989 -0.818 15.397 1.00 43.41 111 ASN A N 1
ATOM 921 C CA . ASN A 1 111 ? 17.521 -0.390 16.688 1.00 43.41 111 ASN A CA 1
ATOM 922 C C . ASN A 1 111 ? 17.193 1.097 16.833 1.00 43.41 111 ASN A C 1
ATOM 924 O O . ASN A 1 111 ? 17.772 1.920 16.126 1.00 43.41 111 ASN A O 1
ATOM 928 N N . VAL A 1 112 ? 16.246 1.433 17.708 1.00 47.44 112 VAL A N 1
ATOM 929 C CA . VAL A 1 112 ? 16.016 2.824 18.104 1.00 47.44 112 VAL A CA 1
ATOM 930 C C . VAL A 1 112 ? 17.218 3.233 18.949 1.00 47.44 112 VAL A C 1
ATOM 932 O O . VAL A 1 112 ? 17.414 2.706 20.042 1.00 47.44 112 VAL A O 1
ATOM 935 N N . VAL A 1 113 ? 18.070 4.109 18.417 1.00 46.53 113 VAL A N 1
ATOM 936 C CA . VAL A 1 113 ? 19.098 4.761 19.229 1.00 46.53 113 VAL A CA 1
ATOM 937 C C . VAL A 1 113 ? 18.362 5.794 20.068 1.00 46.53 113 VAL A C 1
ATOM 939 O O . VAL A 1 113 ? 17.967 6.840 19.559 1.00 46.53 113 VAL A O 1
ATOM 942 N N . GLU A 1 114 ? 18.124 5.480 21.339 1.00 38.53 114 GLU A N 1
ATOM 943 C CA . GLU A 1 114 ? 17.706 6.484 22.311 1.00 38.53 114 GLU A CA 1
ATOM 944 C C . GLU A 1 114 ? 18.804 7.550 22.365 1.00 38.53 114 GLU A C 1
ATOM 946 O O . GLU A 1 114 ? 19.903 7.321 22.868 1.00 38.53 114 GLU A O 1
ATOM 951 N N . SER A 1 115 ? 18.526 8.722 21.793 1.00 41.56 115 SER A N 1
ATOM 952 C CA . SER A 1 115 ? 19.289 9.923 22.102 1.00 41.56 115 SER A CA 1
ATOM 953 C C . SER A 1 115 ? 18.944 10.293 23.540 1.00 41.56 115 SER A C 1
ATOM 955 O O . SER A 1 115 ? 17.982 11.011 23.807 1.00 41.56 115 SER A O 1
ATOM 957 N N . SER A 1 116 ? 19.721 9.763 24.478 1.00 42.78 116 SER A N 1
ATOM 958 C CA . SER A 1 116 ? 19.815 10.288 25.830 1.00 42.78 116 SER A CA 1
ATOM 959 C C . SER A 1 116 ? 20.353 11.714 25.730 1.00 42.78 116 SER A C 1
ATOM 961 O O . SER A 1 116 ? 21.555 11.949 25.618 1.00 42.78 116 SER A O 1
ATOM 963 N N . LYS A 1 117 ? 19.441 12.689 25.709 1.00 39.84 117 LYS A N 1
ATOM 964 C CA . LYS A 1 117 ? 19.786 14.065 26.051 1.00 39.84 117 LYS A CA 1
ATOM 965 C C . LYS A 1 117 ? 19.935 14.121 27.568 1.00 39.84 117 L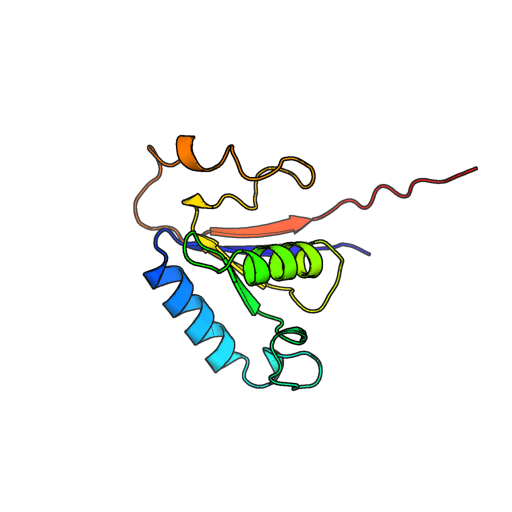YS A C 1
ATOM 967 O O . LYS A 1 117 ? 18.950 13.992 28.291 1.00 39.84 117 LYS A O 1
ATOM 972 N N . ALA A 1 118 ? 21.195 14.197 27.989 1.00 40.62 118 ALA A N 1
ATOM 973 C CA . ALA A 1 118 ? 21.606 14.701 29.292 1.00 40.62 118 ALA A CA 1
ATOM 974 C C . ALA A 1 118 ? 21.203 16.174 29.461 1.00 40.62 118 ALA A C 1
ATOM 976 O O . ALA A 1 118 ? 21.050 16.862 28.421 1.00 40.62 118 ALA A O 1
#

Sequence (118 aa):
MNMYENHLMCRSYKLVYNIWSWLVSKLGDQAYVDGDRSVEHRVVEMFHAWTTNLSKERILNEFFGEESVKIVVETVAFGLWVTPHLHIDAASTMIKAWPKTWLIVTNRRRNVVESSKA

Radius of gyration: 15.0 Å; chains: 1; bounding box: 34×31×43 Å

pLDDT: mean 70.15, std 22.83, range [29.8, 94.88]

Secondary structure (DSSP, 8-state):
--EEEEEEEESSHHHHHHHHHHHHHHHGGGGBGGG--SSTTBSEEEESTTS-HHHHHHHHHHHHTTSS--EEEEEGGG-TTS-TT--SSSTTSSTTS--TT--EEEEEEE--------